Protein AF-A0A2C6AC63-F1 (afdb_monomer_lite)

Foldseek 3Di:
DDAAEEEQEPCVDPVNVVVVVCQPPDPVGHHQYEYEDAPPDDRPDDDDCPSYHYDHDHPVPDDCVRVVVSCPRHPYYDDD

Sequence (80 aa):
MTQTTVALFGANGNIGNAILHALASCQEREFKIIAFVRPNASLRYRGDARAIVSLSPDLATVSVHDLSPMLLGVDVVFIR

Structure (mmCIF, N/CA/C/O backbone):
data_AF-A0A2C6AC63-F1
#
_entry.id   AF-A0A2C6AC63-F1
#
loop_
_atom_site.group_PDB
_atom_site.id
_atom_site.type_symbol
_atom_site.label_atom_id
_atom_site.label_alt_id
_atom_site.label_comp_id
_atom_site.label_asym_id
_atom_site.label_entity_id
_atom_site.label_seq_id
_atom_site.pdbx_PDB_ins_code
_atom_site.Cartn_x
_atom_site.Cartn_y
_atom_site.Cartn_z
_atom_site.occupancy
_atom_site.B_iso_or_equiv
_atom_site.auth_seq_id
_atom_site.auth_comp_id
_atom_site.auth_asym_id
_atom_site.auth_atom_id
_atom_site.pdbx_PDB_model_num
ATOM 1 N N . MET A 1 1 ? -17.297 7.835 12.969 1.00 52.62 1 MET A N 1
ATOM 2 C CA . MET A 1 1 ? -15.886 8.253 13.118 1.00 52.62 1 MET A CA 1
ATOM 3 C C . MET A 1 1 ? -15.261 8.219 11.734 1.00 52.62 1 MET A C 1
ATOM 5 O O . MET A 1 1 ? -15.590 7.309 10.985 1.00 52.62 1 MET A O 1
ATOM 9 N N . THR A 1 2 ? -14.465 9.213 11.346 1.00 69.00 2 THR A N 1
ATOM 10 C CA . THR A 1 2 ? -13.787 9.217 10.039 1.00 69.00 2 THR A CA 1
ATOM 11 C C . THR A 1 2 ? -12.686 8.156 10.036 1.00 69.00 2 THR A C 1
ATOM 13 O O . THR A 1 2 ? -11.792 8.186 10.879 1.00 69.00 2 THR A O 1
ATOM 16 N N . GLN A 1 3 ? -12.791 7.185 9.130 1.00 83.81 3 GLN A N 1
ATOM 17 C CA . GLN A 1 3 ? -11.791 6.134 8.945 1.00 83.81 3 GLN A CA 1
ATOM 18 C C . GLN A 1 3 ? -10.535 6.743 8.312 1.00 83.81 3 GLN A C 1
ATOM 20 O O . GLN A 1 3 ? -10.644 7.430 7.300 1.00 83.81 3 GLN A O 1
ATOM 25 N N . THR A 1 4 ? -9.359 6.505 8.898 1.00 95.12 4 THR A N 1
ATOM 26 C CA . THR A 1 4 ? -8.086 6.996 8.348 1.00 95.12 4 THR A CA 1
ATOM 27 C C . THR A 1 4 ? -7.589 6.040 7.266 1.00 95.12 4 THR A C 1
ATOM 29 O O . THR A 1 4 ? -7.442 4.841 7.517 1.00 95.12 4 THR A O 1
ATOM 32 N N . THR A 1 5 ? -7.308 6.563 6.074 1.00 97.38 5 THR A N 1
ATOM 33 C CA . THR A 1 5 ? -6.742 5.804 4.956 1.00 97.38 5 THR A CA 1
ATOM 34 C C . THR A 1 5 ? -5.227 5.974 4.908 1.00 97.38 5 THR A C 1
ATOM 36 O O . THR A 1 5 ? -4.714 7.088 4.814 1.00 97.38 5 THR A O 1
ATOM 39 N N . VAL A 1 6 ? -4.500 4.859 4.948 1.00 97.88 6 VAL A N 1
ATOM 40 C CA . VAL A 1 6 ? -3.035 4.820 4.985 1.00 97.88 6 VAL A CA 1
ATOM 41 C C . VAL A 1 6 ? -2.494 4.178 3.713 1.00 97.88 6 VAL A C 1
ATOM 43 O O . VAL A 1 6 ? -2.830 3.036 3.411 1.00 97.88 6 VAL A O 1
ATOM 46 N N . ALA A 1 7 ? -1.604 4.868 3.003 1.00 98.12 7 ALA A N 1
ATOM 47 C CA . ALA A 1 7 ? -0.771 4.263 1.970 1.00 98.12 7 ALA A CA 1
ATOM 48 C C . ALA A 1 7 ? 0.542 3.766 2.581 1.00 98.12 7 ALA A C 1
ATOM 50 O O . ALA A 1 7 ? 1.284 4.533 3.195 1.00 98.12 7 ALA A O 1
ATOM 51 N N . LEU A 1 8 ? 0.845 2.485 2.392 1.00 97.94 8 LEU A N 1
ATOM 52 C CA . LEU A 1 8 ? 2.042 1.843 2.919 1.00 97.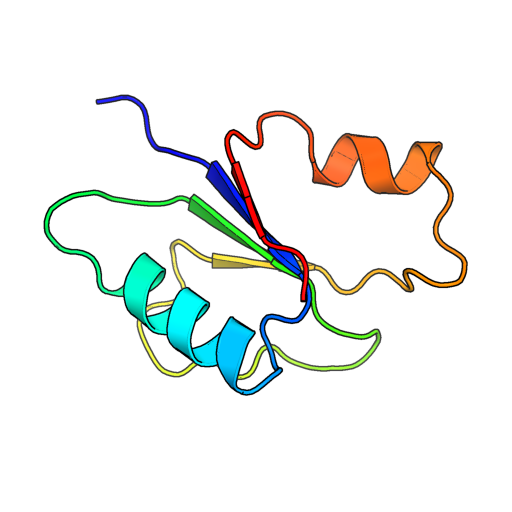94 8 LEU A CA 1
ATOM 53 C C . LEU A 1 8 ? 2.890 1.285 1.779 1.00 97.94 8 LEU A C 1
ATOM 55 O O . LEU A 1 8 ? 2.598 0.219 1.231 1.00 97.94 8 LEU A O 1
ATOM 59 N N . PHE A 1 9 ? 3.963 1.996 1.447 1.00 96.75 9 PHE A N 1
ATOM 60 C CA . PHE A 1 9 ? 4.973 1.530 0.507 1.00 96.75 9 PHE A CA 1
ATOM 61 C C . PHE A 1 9 ? 5.955 0.581 1.187 1.00 96.75 9 PHE A C 1
ATOM 63 O O . PHE A 1 9 ? 6.282 0.726 2.364 1.00 96.75 9 PHE A O 1
ATOM 70 N N . GLY A 1 10 ? 6.397 -0.437 0.446 1.00 95.38 10 GLY A N 1
ATOM 71 C CA . GLY A 1 10 ? 7.305 -1.443 0.990 1.00 95.38 10 GLY A CA 1
ATOM 72 C C . GLY A 1 10 ? 6.635 -2.376 2.005 1.00 95.38 10 GLY A C 1
ATOM 73 O O . GLY A 1 10 ? 7.312 -2.898 2.889 1.00 95.38 10 GLY A O 1
ATOM 74 N N . ALA A 1 11 ? 5.329 -2.642 1.871 1.00 96.88 11 ALA A N 1
ATOM 75 C CA . ALA A 1 11 ? 4.542 -3.438 2.828 1.00 96.88 11 ALA A CA 1
ATOM 76 C C . ALA A 1 11 ? 5.067 -4.877 3.055 1.00 96.88 11 ALA A C 1
ATOM 78 O O . ALA A 1 11 ? 4.793 -5.501 4.079 1.00 96.88 11 ALA A O 1
ATOM 79 N N . ASN A 1 12 ? 5.855 -5.409 2.116 1.00 96.25 12 ASN A N 1
ATOM 80 C CA . ASN A 1 12 ? 6.508 -6.718 2.232 1.00 96.25 12 ASN A CA 1
ATOM 81 C C . ASN A 1 12 ? 7.915 -6.674 2.859 1.00 96.25 12 ASN A C 1
ATOM 83 O O . ASN A 1 12 ? 8.488 -7.735 3.112 1.00 96.25 12 ASN A O 1
ATOM 87 N N . GLY A 1 13 ? 8.501 -5.490 3.051 1.00 95.12 13 GLY A N 1
ATOM 88 C CA . GLY A 1 13 ? 9.788 -5.330 3.729 1.00 95.12 13 GLY A CA 1
ATOM 89 C C . GLY A 1 13 ? 9.646 -5.509 5.239 1.00 95.12 13 GLY A C 1
ATOM 90 O O . GLY A 1 13 ? 8.554 -5.359 5.770 1.00 95.12 13 GLY A O 1
ATOM 91 N N . ASN A 1 14 ? 10.740 -5.790 5.951 1.00 94.31 14 ASN A N 1
ATOM 92 C CA . ASN A 1 14 ? 10.692 -6.101 7.390 1.00 94.31 14 ASN A CA 1
ATOM 93 C C . ASN A 1 14 ? 9.948 -5.033 8.213 1.00 94.31 14 ASN A C 1
ATOM 95 O O . ASN A 1 14 ? 9.091 -5.360 9.028 1.00 94.31 14 ASN A O 1
ATOM 99 N N . ILE A 1 15 ? 10.249 -3.755 7.963 1.00 95.56 15 ILE A N 1
ATOM 100 C CA . ILE A 1 15 ? 9.621 -2.630 8.671 1.00 95.56 15 ILE A CA 1
ATOM 101 C C . ILE A 1 15 ? 8.186 -2.418 8.187 1.00 95.56 15 ILE A C 1
ATOM 103 O O . ILE A 1 15 ? 7.276 -2.324 9.005 1.00 95.56 15 ILE A O 1
ATOM 107 N N . GLY A 1 16 ? 7.968 -2.380 6.869 1.00 96.50 16 GLY A N 1
ATOM 108 C CA . GLY A 1 16 ? 6.631 -2.187 6.306 1.00 96.50 16 GLY A CA 1
ATOM 109 C C . GLY A 1 16 ? 5.661 -3.280 6.750 1.00 96.50 16 GLY A C 1
ATOM 110 O O . GLY A 1 16 ? 4.528 -2.989 7.103 1.00 96.50 16 GLY A O 1
ATOM 111 N N . ASN A 1 17 ? 6.121 -4.523 6.844 1.00 96.06 17 ASN A N 1
ATOM 112 C CA . ASN A 1 17 ? 5.308 -5.636 7.303 1.00 96.06 17 ASN A CA 1
ATOM 113 C C . ASN A 1 17 ? 4.909 -5.491 8.777 1.00 96.06 17 ASN A C 1
ATOM 115 O O . ASN A 1 17 ? 3.742 -5.664 9.117 1.00 96.06 17 ASN A O 1
ATOM 119 N N . ALA A 1 18 ? 5.846 -5.095 9.642 1.00 95.69 18 ALA A N 1
ATOM 120 C CA . ALA A 1 18 ? 5.542 -4.820 11.043 1.00 95.69 18 ALA A CA 1
ATOM 121 C C . ALA A 1 18 ? 4.513 -3.684 11.193 1.00 95.69 18 ALA A C 1
ATOM 123 O O . ALA A 1 18 ? 3.565 -3.814 11.966 1.00 95.69 18 ALA A O 1
ATOM 124 N N . ILE A 1 19 ? 4.651 -2.607 10.407 1.00 96.69 19 ILE A N 1
ATOM 125 C CA . ILE A 1 19 ? 3.684 -1.497 10.376 1.00 96.69 19 ILE A CA 1
ATOM 126 C C . ILE A 1 19 ? 2.317 -1.983 9.884 1.00 96.69 19 ILE A C 1
ATOM 128 O O . ILE A 1 19 ? 1.304 -1.678 10.505 1.00 96.69 19 ILE A O 1
ATOM 132 N N . LEU A 1 20 ? 2.278 -2.769 8.803 1.00 97.00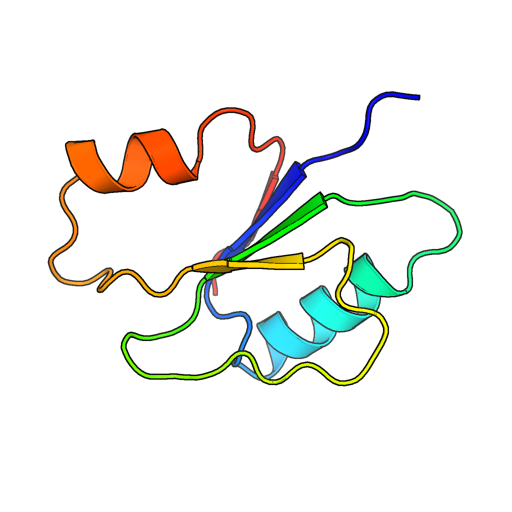 20 LEU A N 1
ATOM 133 C CA . LEU A 1 20 ? 1.046 -3.344 8.265 1.00 97.00 20 LEU A CA 1
ATOM 134 C C . LEU A 1 20 ? 0.299 -4.150 9.329 1.00 97.00 20 LEU A C 1
ATOM 136 O O . LEU A 1 20 ? -0.903 -3.970 9.504 1.00 97.00 20 LEU A O 1
ATOM 140 N N . HIS A 1 21 ? 1.016 -5.019 10.045 1.00 95.94 21 HIS A N 1
ATOM 141 C CA . HIS A 1 21 ? 0.437 -5.819 11.116 1.00 95.94 21 HIS A CA 1
ATOM 142 C C . HIS A 1 21 ? -0.098 -4.947 12.252 1.00 95.94 21 HIS A C 1
ATOM 144 O O . HIS A 1 21 ? -1.234 -5.156 12.662 1.00 95.94 21 HIS A O 1
ATOM 150 N N . ALA A 1 22 ? 0.661 -3.941 12.694 1.00 94.88 22 ALA A N 1
ATOM 151 C CA . ALA A 1 22 ? 0.228 -3.029 13.749 1.00 94.88 22 ALA A CA 1
ATOM 152 C C . ALA A 1 22 ? -1.032 -2.233 13.367 1.00 94.88 22 ALA A C 1
ATOM 154 O O . ALA A 1 22 ? -1.949 -2.112 14.175 1.00 94.88 22 ALA A O 1
ATOM 155 N N . LEU A 1 23 ? -1.102 -1.725 12.131 1.00 95.12 23 LEU A N 1
ATOM 156 C CA . LEU A 1 23 ? -2.274 -0.998 11.636 1.00 95.12 23 LEU A CA 1
ATOM 157 C C . LEU A 1 23 ? -3.498 -1.912 11.522 1.00 95.12 23 LEU A C 1
ATOM 159 O O . LEU A 1 23 ? -4.587 -1.531 11.936 1.00 95.12 23 LEU A O 1
ATOM 163 N N . ALA A 1 24 ? -3.323 -3.120 10.982 1.00 94.81 24 ALA A N 1
ATOM 164 C CA . ALA A 1 24 ? -4.423 -4.058 10.771 1.00 94.81 24 ALA A CA 1
ATOM 165 C C . ALA A 1 24 ? -4.958 -4.672 12.076 1.00 94.81 24 ALA A C 1
ATOM 167 O O . ALA A 1 24 ? -6.100 -5.121 12.109 1.00 94.81 24 ALA A O 1
ATOM 168 N N . SER A 1 25 ? -4.152 -4.710 13.143 1.00 93.44 25 SER A N 1
ATOM 169 C CA . SER A 1 25 ? -4.555 -5.239 14.451 1.00 93.44 25 SER A CA 1
ATOM 170 C C . SER A 1 25 ? -4.885 -4.164 15.492 1.00 93.44 25 SER A C 1
ATOM 172 O O . SER A 1 25 ? -5.093 -4.513 16.654 1.00 93.44 25 SER A O 1
ATOM 174 N N . CYS A 1 26 ? -4.880 -2.878 15.129 1.00 92.50 26 CYS A N 1
ATOM 175 C CA . CYS A 1 26 ? -5.177 -1.791 16.063 1.00 92.50 26 CYS A CA 1
ATOM 176 C C . CYS A 1 26 ? -6.637 -1.874 16.531 1.00 92.50 26 CYS A C 1
ATOM 178 O O . CYS A 1 26 ? -7.557 -1.923 15.717 1.00 92.50 26 CYS A O 1
ATOM 180 N N . GLN A 1 27 ? -6.844 -1.907 17.849 1.00 89.56 27 GLN A N 1
ATOM 181 C CA . GLN A 1 27 ? -8.181 -2.011 18.446 1.00 89.56 27 GLN A CA 1
ATOM 182 C C . GLN A 1 27 ? -8.769 -0.636 18.767 1.00 89.56 27 GLN A C 1
ATOM 184 O O . GLN A 1 27 ? -9.985 -0.475 18.833 1.00 89.56 27 GLN A O 1
ATOM 189 N N . GLU A 1 28 ? -7.913 0.368 18.955 1.00 91.94 28 GLU A N 1
ATOM 190 C CA . GLU A 1 28 ? -8.308 1.731 19.299 1.00 91.94 28 GLU A CA 1
ATOM 191 C C . GLU A 1 28 ? -8.875 2.497 18.097 1.00 91.94 28 GLU A C 1
ATOM 193 O O . GLU A 1 28 ? -9.646 3.446 18.267 1.00 91.94 28 GLU A O 1
ATOM 198 N N . ARG A 1 29 ? -8.471 2.122 16.875 1.00 89.94 29 ARG A N 1
ATOM 199 C CA . ARG A 1 29 ? -8.898 2.772 15.636 1.00 89.94 29 ARG A CA 1
ATOM 200 C C . ARG A 1 29 ? -8.845 1.817 14.450 1.00 89.94 29 ARG A C 1
ATOM 202 O O . ARG A 1 29 ? -7.863 1.116 14.242 1.00 89.94 29 ARG A O 1
ATOM 209 N N . GLU A 1 30 ? -9.870 1.892 13.608 1.00 91.94 30 GLU A N 1
ATOM 210 C CA . GLU A 1 30 ? -9.874 1.218 12.314 1.00 91.94 30 GLU A CA 1
ATOM 211 C C . GLU A 1 30 ? -9.141 2.044 11.250 1.00 91.94 30 GLU A C 1
ATOM 213 O O . GLU A 1 30 ? -9.407 3.238 11.062 1.00 91.94 30 GLU A O 1
ATOM 218 N N . PHE A 1 31 ? -8.262 1.376 10.506 1.00 95.31 31 PHE A N 1
ATOM 219 C CA . PHE A 1 31 ? -7.548 1.943 9.368 1.00 95.31 31 PHE A CA 1
ATOM 220 C C . PHE A 1 31 ? -7.960 1.237 8.083 1.00 95.31 31 PHE A C 1
ATOM 222 O O . PHE A 1 31 ? -8.039 0.012 8.044 1.00 95.31 31 PHE A O 1
ATOM 229 N N . LYS A 1 32 ? -8.151 2.002 7.007 1.00 96.38 32 LYS A N 1
ATOM 230 C CA . LYS A 1 32 ? -8.158 1.456 5.648 1.00 96.38 32 LYS A CA 1
ATOM 231 C C . LYS A 1 32 ? -6.731 1.504 5.121 1.00 96.38 32 LYS A C 1
ATOM 233 O O . LYS A 1 32 ? -6.116 2.564 5.123 1.00 96.38 32 LYS A O 1
ATOM 238 N N . ILE A 1 33 ? -6.192 0.381 4.670 1.00 97.62 33 ILE A N 1
ATOM 239 C CA . ILE A 1 33 ? -4.770 0.273 4.333 1.00 97.62 33 ILE A CA 1
ATOM 240 C C . ILE A 1 33 ? -4.631 -0.027 2.843 1.00 97.62 33 ILE A C 1
ATOM 242 O O . ILE A 1 33 ? -5.184 -1.003 2.345 1.00 97.62 33 ILE A O 1
ATOM 246 N N . ILE A 1 34 ? -3.858 0.790 2.135 1.00 97.94 34 ILE A N 1
ATOM 247 C CA . ILE A 1 34 ? -3.420 0.548 0.761 1.00 97.94 34 ILE A CA 1
ATOM 248 C C . ILE A 1 34 ? -1.961 0.086 0.821 1.00 97.94 34 ILE A C 1
ATOM 250 O O . ILE A 1 34 ? -1.044 0.883 1.011 1.00 97.94 34 ILE A O 1
ATOM 254 N N . ALA A 1 35 ? -1.744 -1.221 0.709 1.00 97.88 35 ALA A N 1
ATOM 255 C CA . ALA A 1 35 ? -0.434 -1.850 0.782 1.00 97.88 35 ALA A CA 1
ATOM 256 C C . ALA A 1 35 ? 0.198 -1.954 -0.613 1.00 97.88 35 ALA A C 1
ATOM 258 O O . ALA A 1 35 ? -0.219 -2.774 -1.437 1.00 97.88 35 ALA A O 1
ATOM 259 N N . PHE A 1 36 ? 1.238 -1.159 -0.858 1.00 97.50 36 PHE A N 1
ATOM 260 C CA . PHE A 1 36 ? 2.011 -1.208 -2.093 1.00 97.50 36 PHE A CA 1
ATOM 261 C C . PHE A 1 36 ? 3.127 -2.249 -1.979 1.00 97.50 36 PHE A C 1
ATOM 263 O O . PHE A 1 36 ? 3.994 -2.190 -1.096 1.00 97.50 36 PHE A O 1
ATOM 270 N N . VAL A 1 37 ? 3.110 -3.212 -2.896 1.00 96.44 37 VAL A N 1
ATOM 271 C CA . VAL A 1 37 ? 4.116 -4.270 -3.022 1.00 96.44 37 VAL A CA 1
ATOM 272 C C . VAL A 1 37 ? 4.756 -4.226 -4.406 1.00 96.44 37 VAL A C 1
ATOM 274 O O . VAL A 1 37 ? 4.288 -3.531 -5.300 1.00 96.44 37 VAL A O 1
ATOM 277 N N . ARG A 1 38 ? 5.862 -4.952 -4.591 1.00 93.75 38 ARG A N 1
ATOM 278 C CA . ARG A 1 38 ? 6.508 -5.030 -5.908 1.00 93.75 38 ARG A CA 1
ATOM 279 C C . ARG A 1 38 ? 5.581 -5.693 -6.938 1.00 93.75 38 ARG A C 1
ATOM 281 O O . ARG A 1 38 ? 4.799 -6.565 -6.547 1.00 93.75 38 ARG A O 1
ATOM 288 N N . PRO A 1 39 ? 5.727 -5.367 -8.234 1.00 94.19 39 PRO A N 1
ATOM 289 C CA . PRO A 1 39 ? 5.074 -6.106 -9.307 1.00 94.19 39 PRO A CA 1
ATOM 290 C C . PRO A 1 39 ? 5.269 -7.614 -9.145 1.00 94.19 39 PRO A C 1
ATOM 292 O O . PRO A 1 39 ? 6.348 -8.073 -8.759 1.00 94.19 39 PRO A O 1
ATOM 295 N N . ASN A 1 40 ? 4.218 -8.385 -9.425 1.00 91.75 40 ASN A N 1
ATOM 296 C CA . ASN A 1 40 ? 4.196 -9.850 -9.328 1.00 91.75 40 ASN A CA 1
ATOM 297 C C . ASN A 1 40 ? 4.444 -10.430 -7.919 1.00 91.75 40 ASN A C 1
ATOM 299 O O . ASN A 1 40 ? 4.516 -11.649 -7.764 1.00 91.75 40 ASN A O 1
ATOM 303 N N . ALA A 1 41 ? 4.569 -9.600 -6.880 1.00 92.75 41 ALA A N 1
ATOM 304 C CA . ALA A 1 41 ? 4.654 -10.069 -5.505 1.00 92.75 41 ALA A CA 1
ATOM 305 C C . ALA A 1 41 ? 3.258 -10.133 -4.880 1.00 92.75 41 ALA A C 1
ATOM 307 O O . ALA A 1 41 ? 2.493 -9.175 -4.939 1.00 92.75 41 ALA A O 1
ATOM 308 N N . SER A 1 42 ? 2.950 -11.232 -4.197 1.00 93.69 42 SER A N 1
ATOM 309 C CA . SER A 1 42 ? 1.787 -11.283 -3.310 1.00 93.69 42 SER A CA 1
ATOM 310 C C . SER A 1 42 ? 2.088 -10.558 -1.997 1.00 93.69 42 SER A C 1
ATOM 312 O O . SER A 1 42 ? 3.225 -10.571 -1.507 1.00 93.69 42 SER A O 1
ATOM 314 N N . LEU A 1 43 ? 1.067 -9.941 -1.403 1.00 95.88 43 LEU A N 1
ATOM 315 C CA . LEU A 1 43 ? 1.169 -9.370 -0.065 1.00 95.88 43 LEU A CA 1
ATOM 316 C C . LEU A 1 43 ? 1.498 -10.465 0.959 1.00 95.88 43 LEU A C 1
ATOM 318 O O . LEU A 1 43 ? 0.830 -11.495 1.032 1.00 95.88 43 LEU A O 1
ATOM 322 N N . ARG A 1 44 ? 2.527 -10.234 1.772 1.00 94.81 44 ARG A N 1
ATOM 323 C CA . ARG A 1 44 ? 2.956 -11.133 2.847 1.00 94.81 44 ARG A CA 1
ATOM 324 C C . ARG A 1 44 ? 2.243 -10.768 4.141 1.00 94.81 44 ARG A C 1
ATOM 326 O O . ARG A 1 44 ? 2.868 -10.276 5.067 1.00 94.81 44 ARG A O 1
ATOM 333 N N . TYR A 1 45 ? 0.941 -10.996 4.210 1.00 94.75 45 TYR A N 1
ATOM 334 C CA . TYR A 1 45 ? 0.159 -10.736 5.416 1.00 94.75 45 TYR A CA 1
AT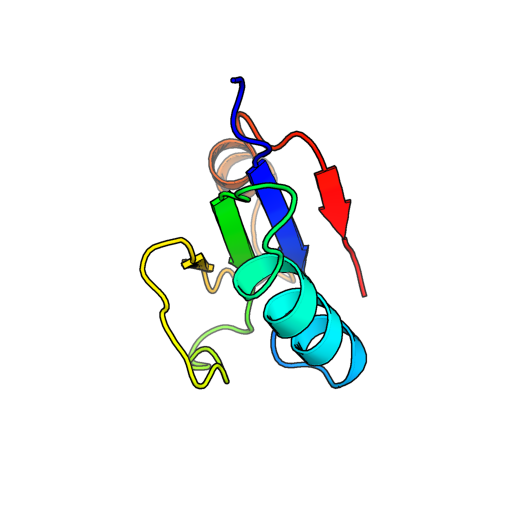OM 335 C C . TYR A 1 45 ? -0.552 -12.007 5.876 1.00 94.75 45 TYR A C 1
ATOM 337 O O . TYR A 1 45 ? -1.030 -12.792 5.057 1.00 94.75 45 TYR A O 1
ATOM 345 N N . ARG A 1 46 ? -0.595 -12.227 7.191 1.00 88.81 46 ARG A N 1
ATOM 346 C CA . ARG A 1 46 ? -1.326 -13.336 7.816 1.00 88.81 46 ARG A CA 1
ATOM 347 C C . ARG A 1 46 ? -2.261 -12.752 8.872 1.00 88.81 46 ARG A C 1
ATOM 349 O O . ARG A 1 46 ? -1.787 -12.272 9.895 1.00 88.81 46 ARG A O 1
ATOM 356 N N . GLY A 1 47 ? -3.565 -12.774 8.611 1.00 89.38 47 GLY A N 1
ATOM 357 C CA . GLY A 1 47 ? -4.582 -12.186 9.483 1.00 89.38 47 GLY A CA 1
ATOM 358 C C . GLY A 1 47 ? -5.857 -11.840 8.717 1.00 89.38 47 GLY A C 1
ATOM 359 O O . GLY A 1 47 ? -6.018 -12.241 7.562 1.00 89.38 47 GLY A O 1
ATOM 360 N N . ASP A 1 48 ? -6.746 -11.076 9.349 1.00 88.56 48 ASP A N 1
ATOM 361 C CA . ASP A 1 48 ? -7.925 -10.523 8.682 1.00 88.56 48 ASP A CA 1
ATOM 362 C C . ASP A 1 48 ? -7.513 -9.399 7.722 1.00 88.56 48 ASP A C 1
ATOM 364 O O . ASP A 1 48 ? -7.037 -8.346 8.136 1.00 88.56 48 ASP A O 1
ATOM 368 N N . ALA A 1 49 ? -7.677 -9.640 6.423 1.00 90.44 49 ALA A N 1
ATOM 369 C CA . ALA A 1 49 ? -7.264 -8.712 5.377 1.00 90.44 49 ALA A CA 1
ATOM 370 C C . ALA A 1 49 ? -8.402 -7.819 4.857 1.00 90.44 49 ALA A C 1
ATOM 372 O O . ALA A 1 49 ? -8.193 -7.096 3.887 1.00 90.44 49 ALA A O 1
ATOM 373 N N . ARG A 1 50 ? -9.601 -7.836 5.465 1.00 90.75 50 ARG A N 1
ATOM 374 C CA . ARG A 1 50 ? -10.765 -7.070 4.966 1.00 90.75 50 ARG A CA 1
ATOM 375 C C . ARG A 1 50 ? -10.511 -5.566 4.850 1.00 90.75 50 ARG A C 1
ATOM 377 O O . ARG A 1 50 ? -11.098 -4.914 3.993 1.00 90.75 50 ARG A O 1
ATOM 384 N N . ALA A 1 51 ? -9.628 -5.027 5.686 1.00 92.06 51 ALA A N 1
ATOM 385 C CA . ALA A 1 51 ? -9.257 -3.616 5.682 1.00 92.06 51 ALA A CA 1
ATOM 386 C C . ALA A 1 51 ? -8.076 -3.277 4.746 1.00 92.06 51 ALA A C 1
ATOM 388 O O . ALA A 1 51 ? -7.676 -2.113 4.669 1.00 92.06 51 ALA A O 1
ATOM 389 N N . ILE A 1 52 ? -7.503 -4.268 4.048 1.00 96.62 52 ILE A N 1
ATOM 390 C CA . ILE A 1 52 ? -6.270 -4.125 3.269 1.00 96.62 52 ILE A CA 1
ATOM 391 C C . ILE A 1 52 ? -6.556 -4.275 1.773 1.00 96.62 52 ILE A C 1
ATOM 393 O O . ILE A 1 52 ? -7.010 -5.314 1.300 1.00 96.62 52 ILE A O 1
ATOM 397 N N . VAL A 1 53 ? -6.192 -3.253 1.005 1.00 96.81 53 VAL A N 1
ATOM 398 C CA . VAL A 1 53 ? -6.134 -3.286 -0.457 1.00 96.81 53 VAL A CA 1
ATOM 399 C C . VAL A 1 53 ? -4.673 -3.399 -0.866 1.00 96.81 53 VAL A C 1
ATOM 401 O O . VAL A 1 53 ? -3.865 -2.549 -0.503 1.00 96.81 53 VAL A O 1
ATOM 404 N N . SER A 1 54 ? -4.311 -4.435 -1.622 1.00 96.88 54 SER A N 1
ATOM 405 C CA . SER A 1 54 ? -2.949 -4.581 -2.140 1.00 96.88 54 SER A CA 1
ATOM 406 C C . SER A 1 54 ? -2.857 -4.072 -3.573 1.00 96.88 54 SER A C 1
ATOM 408 O O . SER A 1 54 ? -3.616 -4.509 -4.435 1.00 96.88 54 SER A O 1
ATOM 410 N N . LEU A 1 55 ? -1.905 -3.174 -3.821 1.00 96.62 55 LEU A N 1
ATOM 411 C CA . LEU A 1 55 ? -1.569 -2.666 -5.148 1.00 96.62 55 LEU A CA 1
ATOM 412 C C . LEU A 1 55 ? -0.112 -3.008 -5.464 1.00 96.62 55 LEU A C 1
ATOM 414 O O . LEU A 1 55 ? 0.737 -3.024 -4.573 1.00 96.62 55 LEU A O 1
ATOM 418 N N . SER A 1 56 ? 0.187 -3.289 -6.731 1.00 96.38 56 SER A N 1
ATOM 419 C CA . SER A 1 56 ? 1.532 -3.694 -7.164 1.00 96.38 56 SER A CA 1
ATOM 420 C C . SER A 1 56 ? 2.063 -2.920 -8.380 1.00 96.38 56 SER A C 1
ATOM 422 O O . SER A 1 56 ? 2.513 -3.538 -9.347 1.00 96.38 56 SER A O 1
ATOM 424 N N . PRO A 1 57 ? 2.016 -1.570 -8.375 1.00 94.06 57 PRO A N 1
ATOM 425 C CA . PRO A 1 57 ? 2.583 -0.786 -9.464 1.00 94.06 57 PRO A CA 1
ATOM 426 C C . PRO A 1 57 ? 4.107 -0.939 -9.515 1.00 94.06 57 PRO A C 1
ATOM 428 O O . PRO A 1 57 ? 4.773 -1.088 -8.486 1.00 94.06 57 PRO A O 1
ATOM 431 N N . ASP A 1 58 ? 4.669 -0.841 -10.717 1.00 94.44 58 ASP A N 1
ATOM 432 C CA . ASP A 1 58 ? 6.110 -0.678 -10.873 1.00 94.44 58 ASP A CA 1
ATOM 433 C C . ASP A 1 58 ? 6.487 0.786 -10.630 1.00 94.44 58 ASP A C 1
ATOM 435 O O . ASP A 1 58 ? 6.322 1.640 -11.497 1.00 94.44 58 ASP A O 1
ATOM 439 N N . LEU A 1 59 ? 6.987 1.086 -9.431 1.00 91.38 59 LEU A N 1
ATOM 440 C CA . LEU A 1 59 ? 7.335 2.452 -9.034 1.00 91.38 59 LEU A CA 1
ATOM 441 C C . LEU A 1 59 ? 8.503 3.045 -9.833 1.00 91.38 59 LEU A C 1
ATOM 443 O O . LEU A 1 59 ? 8.677 4.259 -9.811 1.00 91.38 59 LEU A O 1
ATOM 447 N N . ALA A 1 60 ? 9.297 2.221 -10.526 1.00 91.94 60 ALA A N 1
ATOM 448 C CA . ALA A 1 60 ? 10.386 2.712 -11.367 1.00 91.94 60 ALA A CA 1
ATOM 449 C C . ALA A 1 60 ? 9.877 3.311 -12.687 1.00 91.94 60 ALA A C 1
ATOM 451 O O . ALA A 1 60 ? 10.564 4.134 -13.291 1.00 91.94 60 ALA A O 1
ATOM 452 N N . THR A 1 61 ? 8.689 2.899 -13.135 1.00 95.75 61 THR A N 1
ATOM 453 C CA . THR A 1 61 ? 8.137 3.278 -14.443 1.00 95.75 61 THR A CA 1
ATOM 454 C C . THR A 1 61 ? 6.750 3.909 -14.365 1.00 95.75 61 THR A C 1
ATOM 456 O O . THR A 1 61 ? 6.266 4.413 -15.376 1.00 95.75 61 THR A O 1
ATOM 459 N N . VAL A 1 62 ? 6.082 3.863 -13.208 1.00 95.56 62 VAL A N 1
ATOM 460 C CA . VAL A 1 62 ? 4.741 4.429 -13.035 1.00 95.56 62 VAL A CA 1
ATOM 461 C C . VAL A 1 62 ? 4.774 5.937 -13.267 1.00 95.56 62 VAL A C 1
ATOM 463 O O . VAL A 1 62 ? 5.616 6.657 -12.725 1.00 95.56 62 VAL A O 1
ATOM 466 N N . SER A 1 63 ? 3.848 6.429 -14.085 1.00 96.50 63 SER A N 1
ATOM 467 C CA . SER A 1 63 ? 3.700 7.864 -14.285 1.00 96.50 63 SER A CA 1
ATOM 468 C C . SER A 1 63 ? 2.999 8.500 -13.082 1.00 96.50 63 SER A C 1
ATOM 470 O O . SER A 1 63 ? 2.244 7.848 -12.356 1.00 96.50 63 SER A O 1
ATOM 472 N N . VAL A 1 64 ? 3.191 9.806 -12.885 1.00 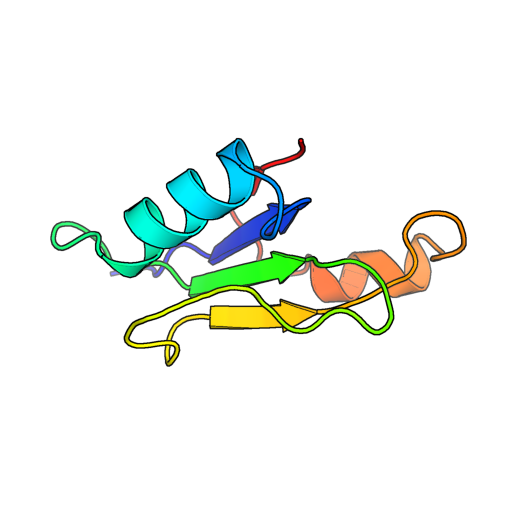94.81 64 VAL A N 1
ATOM 473 C CA . VAL A 1 64 ? 2.426 10.558 -11.875 1.00 94.81 64 VAL A CA 1
ATOM 474 C C . VAL A 1 64 ? 0.925 10.443 -12.145 1.00 94.81 64 VAL A C 1
ATOM 476 O O . VAL A 1 64 ? 0.157 10.231 -11.213 1.00 94.81 64 VAL A O 1
ATOM 479 N N . HIS A 1 65 ? 0.517 10.506 -13.416 1.00 96.50 65 HIS A N 1
ATOM 480 C CA . HIS A 1 65 ? -0.881 10.369 -13.823 1.00 96.50 65 HIS A CA 1
ATOM 481 C C . HIS A 1 65 ? -1.496 9.039 -13.363 1.00 96.50 65 HIS A C 1
ATOM 483 O O . HIS A 1 65 ? -2.657 9.011 -12.965 1.00 96.50 65 HIS A O 1
ATOM 489 N N . ASP A 1 66 ? -0.717 7.957 -13.361 1.00 93.62 66 ASP A N 1
ATOM 490 C CA . ASP A 1 66 ? -1.206 6.632 -12.974 1.00 93.62 66 ASP A CA 1
ATOM 491 C C . ASP A 1 66 ? -1.101 6.387 -11.462 1.00 93.62 66 ASP A C 1
ATOM 493 O O . ASP A 1 66 ? -1.920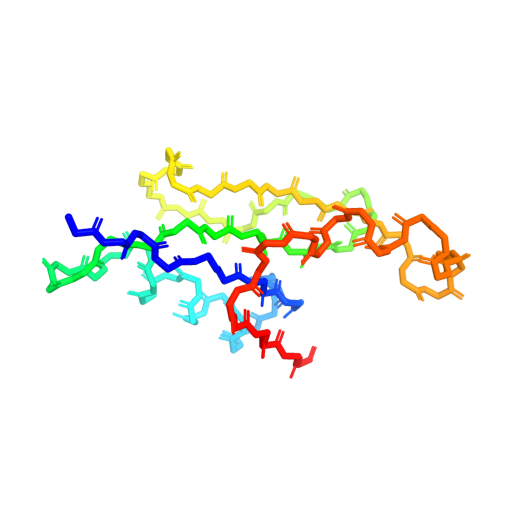 5.665 -10.893 1.00 93.62 66 ASP A O 1
ATOM 497 N N . LEU A 1 67 ? -0.130 7.011 -10.784 1.00 94.44 67 LEU A N 1
ATOM 498 C CA . LEU A 1 67 ? 0.044 6.892 -9.334 1.00 94.44 67 LEU A CA 1
ATOM 499 C C . LEU A 1 67 ? -0.936 7.777 -8.548 1.00 94.44 67 LEU A C 1
ATOM 501 O O . LEU A 1 67 ? -1.443 7.353 -7.509 1.00 94.44 67 LEU A O 1
ATOM 505 N N . SER A 1 68 ? -1.221 8.995 -9.020 1.00 95.00 68 SER A N 1
ATOM 506 C CA . SER A 1 68 ? -2.072 9.962 -8.311 1.00 95.00 68 SER A CA 1
ATOM 507 C C . SER A 1 68 ? -3.462 9.414 -7.950 1.00 95.00 68 SER A C 1
ATOM 509 O O . SER A 1 68 ? -3.863 9.575 -6.795 1.00 95.00 68 SER A O 1
ATOM 511 N N . PRO A 1 69 ? -4.189 8.712 -8.843 1.00 95.81 69 PRO A N 1
ATOM 512 C CA . PRO A 1 69 ? -5.480 8.115 -8.505 1.00 95.81 69 PRO A CA 1
ATOM 513 C C . PRO A 1 69 ? -5.395 7.058 -7.397 1.00 95.81 69 PRO A C 1
ATOM 515 O O . PRO A 1 69 ? -6.336 6.916 -6.621 1.00 95.81 69 PRO A O 1
ATOM 518 N N . MET A 1 70 ? -4.270 6.342 -7.280 1.00 95.06 70 MET A N 1
ATOM 519 C CA . MET A 1 70 ? -4.068 5.322 -6.239 1.00 95.06 70 MET A CA 1
ATOM 520 C C . MET A 1 70 ? -3.911 5.926 -4.838 1.00 95.06 70 MET A C 1
ATOM 522 O O . MET A 1 70 ? -4.096 5.226 -3.844 1.00 95.06 70 MET A O 1
ATOM 526 N N . LEU A 1 71 ? -3.551 7.209 -4.760 1.00 95.56 71 LEU A N 1
ATOM 527 C CA . LEU A 1 71 ? -3.338 7.944 -3.513 1.00 95.56 71 LEU A CA 1
ATOM 528 C C . LEU A 1 71 ? -4.479 8.920 -3.194 1.00 95.56 71 LEU A C 1
ATOM 530 O O . LEU A 1 71 ? -4.431 9.618 -2.182 1.00 95.56 71 LEU A O 1
ATOM 534 N N . LEU A 1 72 ? -5.517 8.982 -4.032 1.00 95.06 72 LEU A N 1
ATOM 535 C CA . LEU A 1 72 ? -6.646 9.875 -3.811 1.00 95.06 72 LEU A CA 1
ATOM 536 C C . LEU A 1 72 ? -7.388 9.496 -2.518 1.00 95.06 72 LEU A C 1
ATOM 538 O O . LEU A 1 72 ? -7.834 8.362 -2.352 1.00 95.06 72 LEU A O 1
ATOM 542 N N . GLY A 1 73 ? -7.537 10.463 -1.610 1.00 94.38 73 GLY A N 1
ATOM 543 C CA . GLY A 1 73 ? -8.191 10.245 -0.316 1.00 94.38 73 GLY A CA 1
ATOM 544 C C . GLY A 1 73 ? -7.336 9.493 0.709 1.00 94.38 73 GLY A C 1
ATOM 545 O O . GLY A 1 73 ? -7.871 9.033 1.713 1.00 94.38 73 GLY A O 1
ATOM 546 N N . VAL A 1 74 ? -6.028 9.348 0.467 1.00 96.88 74 VAL A N 1
ATOM 547 C CA . VAL A 1 74 ? -5.070 8.900 1.485 1.00 96.88 74 VAL A CA 1
ATOM 548 C C . VAL A 1 74 ? -4.785 10.045 2.454 1.00 96.88 74 VAL A C 1
ATOM 550 O O . VAL A 1 74 ? -4.426 11.142 2.035 1.00 96.88 74 VAL A O 1
ATOM 553 N N . ASP A 1 75 ? -4.889 9.763 3.750 1.00 97.06 75 ASP A N 1
ATOM 554 C CA . ASP A 1 75 ? -4.599 10.725 4.815 1.00 97.06 75 ASP A CA 1
ATOM 555 C C . ASP A 1 75 ? -3.120 10.692 5.229 1.00 97.06 75 ASP A C 1
ATOM 557 O O . ASP A 1 75 ? -2.546 11.711 5.608 1.00 97.06 75 ASP A O 1
ATOM 561 N N . VAL A 1 76 ? -2.498 9.507 5.186 1.00 96.56 76 VAL A N 1
ATOM 562 C CA . VAL A 1 76 ? -1.124 9.276 5.662 1.00 96.56 76 VAL A CA 1
ATOM 563 C C . VAL A 1 76 ? -0.366 8.364 4.705 1.00 96.56 76 VAL A C 1
ATOM 565 O O . VAL A 1 76 ? -0.882 7.333 4.276 1.00 96.56 76 VAL A O 1
ATOM 568 N N . VAL A 1 77 ? 0.893 8.706 4.425 1.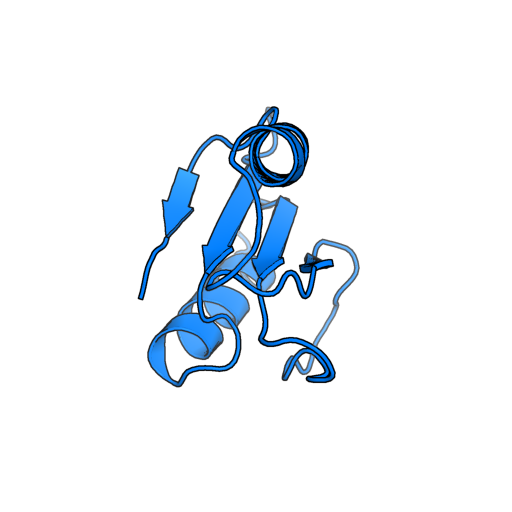00 96.81 77 VAL A N 1
ATOM 569 C CA . VAL A 1 77 ? 1.791 7.901 3.590 1.00 96.81 77 VAL A CA 1
ATOM 570 C C . VAL A 1 77 ? 3.017 7.464 4.392 1.00 96.81 77 VAL A C 1
ATOM 572 O O . VAL A 1 77 ? 3.715 8.295 4.968 1.00 96.81 77 VAL A O 1
ATOM 575 N N . PHE A 1 78 ? 3.313 6.164 4.376 1.00 95.75 78 PHE A N 1
ATOM 576 C CA . PHE A 1 78 ? 4.575 5.596 4.854 1.00 95.75 78 PHE A CA 1
ATOM 577 C C . PHE A 1 78 ? 5.426 5.142 3.665 1.00 95.75 78 PHE A C 1
ATOM 579 O O . PHE A 1 78 ? 4.969 4.342 2.848 1.00 95.75 78 PHE A O 1
ATOM 586 N N . ILE A 1 79 ? 6.669 5.630 3.586 1.00 88.19 79 ILE A N 1
ATOM 587 C CA . ILE A 1 79 ? 7.635 5.289 2.531 1.00 88.19 79 ILE A CA 1
ATOM 588 C C . ILE A 1 79 ? 8.877 4.677 3.176 1.00 88.19 79 ILE A C 1
ATOM 590 O O . ILE A 1 79 ? 9.459 5.276 4.084 1.00 88.19 79 ILE A O 1
ATOM 594 N N . ARG A 1 80 ? 9.273 3.483 2.722 1.00 70.88 80 ARG A N 1
ATOM 595 C CA . ARG A 1 80 ? 10.466 2.786 3.207 1.00 70.88 80 ARG A CA 1
ATOM 596 C C . ARG A 1 80 ? 11.152 1.961 2.128 1.00 70.88 80 ARG A C 1
ATOM 598 O O . ARG A 1 80 ? 10.441 1.461 1.230 1.00 70.88 80 ARG A O 1
#

pLDDT: mean 93.5, std 6.57, range [52.62, 98.12]

Radius of gyration: 12.25 Å; chains: 1; bounding box: 27×24×34 Å

Secondary structure (DSSP, 8-state):
-PPEEEEEETTTSHHHHHHHHHHHT-SS--EEEEEE--TTPPP---S--TTEEEE---TTT--HHHHGGGGTT--EEE--